Protein AF-Q8TM69-F1 (afdb_monomer)

Sequence (92 aa):
MSEKNNGSEVSGFSDAPTLRIPEAFIVLSPDQVNGDKTYPGTVGLKYGPTKEDWIRLPYTSMKKLIDFCRENSSLFNSQLQKEREKNQVTDL

Foldseek 3Di:
DDDDPPPPPPPDLVPWDWDDDPQKIWTWAQWDDDPPDIRAIWIWIQRDDDPPSIDIDGPVVVVVVVVVCVVCVVVVVVVVVVCVVVVVDPDD

Organism: Methanosarcina acetivorans (strain ATCC 35395 / DSM 2834 / JCM 12185 / C2A) (NCBI:txid188937)

Nearest PDB structures (foldseek):
  7xi1-assembly1_A  TM=3.670E-01  e=5.758E-01  Pseudomonas aeruginosa

Secondary structure (DSSP, 8-state):
------------GGGS-EEEETTEEEEEEPPEEETTEEEPPEEEEE-SSSSS-EEEEEHHHHHHHHHHHHHTHHHHHHHHHHHHHTTSS---

Structure (mmCIF, N/CA/C/O backbone):
data_AF-Q8TM69-F1
#
_entry.id   AF-Q8TM69-F1
#
loop_
_atom_site.group_PDB
_atom_site.id
_atom_site.type_symbol
_atom_site.label_atom_id
_atom_site.label_alt_id
_atom_site.label_comp_id
_atom_site.label_asym_id
_atom_site.label_entity_id
_atom_site.label_seq_id
_atom_site.pdbx_PDB_ins_code
_atom_site.Cartn_x
_atom_site.Cartn_y
_atom_site.Cartn_z
_atom_site.occupancy
_atom_site.B_iso_or_equiv
_atom_site.auth_seq_id
_atom_site.auth_comp_id
_atom_site.auth_asym_id
_atom_site.auth_atom_id
_atom_site.pdbx_PDB_model_num
ATOM 1 N N . MET A 1 1 ? 13.492 37.972 -32.655 1.00 40.91 1 MET A N 1
ATOM 2 C CA . MET A 1 1 ? 14.255 36.712 -32.568 1.00 40.91 1 MET A CA 1
ATOM 3 C C . MET A 1 1 ? 13.685 35.982 -31.368 1.00 40.91 1 MET A C 1
ATOM 5 O O . MET A 1 1 ? 13.897 36.424 -30.251 1.00 40.91 1 MET A O 1
ATOM 9 N N . SER A 1 2 ? 12.783 35.032 -31.611 1.00 35.44 2 SER A N 1
ATOM 10 C CA . SER A 1 2 ? 11.996 34.387 -30.557 1.00 35.44 2 SER A CA 1
ATOM 11 C C . SER A 1 2 ? 12.788 33.223 -29.977 1.00 35.44 2 SER A C 1
ATOM 13 O O . SER A 1 2 ? 13.019 32.234 -30.673 1.00 35.44 2 SER A O 1
ATOM 15 N N . GLU A 1 3 ? 13.207 33.344 -28.723 1.00 39.19 3 GLU A N 1
ATOM 16 C CA . GLU A 1 3 ? 13.784 32.236 -27.968 1.00 39.19 3 GLU A CA 1
ATOM 17 C C . GLU A 1 3 ? 12.659 31.270 -27.584 1.00 39.19 3 GLU A C 1
ATOM 19 O O . GLU A 1 3 ? 11.744 31.595 -26.825 1.00 39.19 3 GLU A O 1
ATOM 24 N N . LYS A 1 4 ? 12.690 30.076 -28.182 1.00 37.19 4 LYS A N 1
ATOM 25 C CA . LYS A 1 4 ? 11.832 28.960 -27.795 1.00 37.19 4 LYS A CA 1
ATOM 26 C C . LYS A 1 4 ? 12.302 28.452 -26.433 1.00 37.19 4 LYS A C 1
ATOM 28 O O . LYS A 1 4 ? 13.323 27.776 -26.343 1.00 37.19 4 LYS A O 1
ATOM 33 N N . ASN A 1 5 ? 11.522 28.745 -25.397 1.00 37.28 5 ASN A N 1
ATOM 34 C CA . ASN A 1 5 ? 11.534 27.989 -24.150 1.00 37.28 5 ASN A CA 1
ATOM 35 C C . ASN A 1 5 ? 11.141 26.536 -24.462 1.00 37.28 5 ASN A C 1
ATOM 37 O O . ASN A 1 5 ? 9.958 26.212 -24.546 1.00 37.28 5 ASN A O 1
ATOM 41 N N . ASN A 1 6 ? 12.132 25.660 -24.636 1.00 38.28 6 ASN A N 1
ATOM 42 C CA . ASN A 1 6 ? 11.940 24.217 -24.519 1.00 38.28 6 ASN A CA 1
ATOM 43 C C . ASN A 1 6 ? 11.752 23.899 -23.031 1.00 38.28 6 ASN A C 1
ATOM 45 O O . ASN A 1 6 ? 12.672 23.460 -22.343 1.00 38.28 6 ASN A O 1
ATOM 49 N N . GLY A 1 7 ? 10.545 24.156 -22.528 1.00 35.22 7 GLY A N 1
ATOM 50 C CA . GLY A 1 7 ? 10.062 23.453 -21.353 1.00 35.22 7 GLY A CA 1
ATOM 51 C C . GLY A 1 7 ? 10.008 21.984 -21.734 1.00 35.22 7 GLY A C 1
ATOM 52 O O . GLY A 1 7 ? 9.190 21.598 -22.562 1.00 35.22 7 GLY A O 1
ATOM 53 N N . SER A 1 8 ? 10.928 21.190 -21.194 1.00 38.59 8 SER A N 1
ATOM 54 C CA . SER A 1 8 ? 10.856 19.737 -21.225 1.00 38.59 8 SER A CA 1
ATOM 55 C C . SER A 1 8 ? 9.481 19.336 -20.710 1.00 38.59 8 SER A C 1
ATOM 57 O O . SER A 1 8 ? 9.207 19.474 -19.515 1.00 38.59 8 SER A O 1
ATOM 59 N N . GLU A 1 9 ? 8.616 18.917 -21.632 1.00 39.62 9 GLU A N 1
ATOM 60 C CA . GLU A 1 9 ? 7.341 18.284 -21.345 1.00 39.62 9 GLU A CA 1
ATOM 61 C C . GLU A 1 9 ? 7.620 17.152 -20.362 1.00 39.62 9 GLU A C 1
ATOM 63 O O . GLU A 1 9 ? 8.229 16.136 -20.695 1.00 39.62 9 GLU A O 1
ATOM 68 N N . VAL A 1 10 ? 7.239 17.370 -19.106 1.00 42.97 10 VAL A N 1
ATOM 69 C CA . VAL A 1 10 ? 7.186 16.321 -18.099 1.00 42.97 10 VAL A CA 1
ATOM 70 C C . VAL A 1 10 ? 6.120 15.371 -18.619 1.00 42.97 10 VAL A C 1
ATOM 72 O O . VAL A 1 10 ? 4.935 15.665 -18.472 1.00 42.97 10 VAL A O 1
ATOM 75 N N . SER A 1 11 ? 6.541 14.313 -19.323 1.00 41.72 11 SER A N 1
ATOM 76 C CA . SER A 1 11 ? 5.655 13.299 -19.891 1.00 41.72 11 SER A CA 1
ATOM 77 C C . SER A 1 11 ? 4.763 12.812 -18.763 1.00 41.72 11 SER A C 1
ATOM 79 O O . SER A 1 11 ? 5.218 12.158 -17.819 1.00 41.7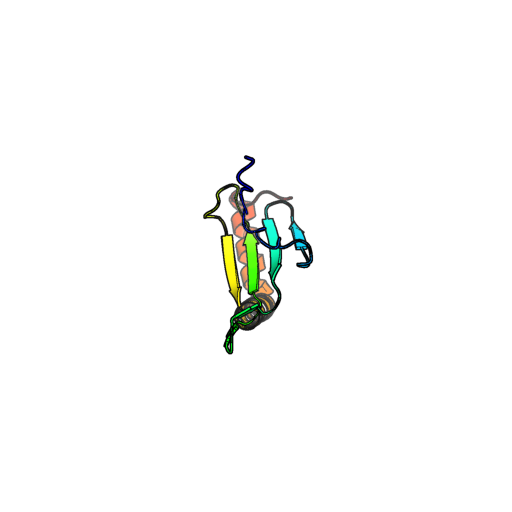2 11 SER A O 1
ATOM 81 N N . GLY A 1 12 ? 3.524 13.289 -18.806 1.00 43.00 12 GLY A N 1
ATOM 82 C CA . GLY A 1 12 ? 2.600 13.180 -17.706 1.00 43.00 12 GLY A CA 1
ATOM 83 C C . GLY A 1 12 ? 2.373 11.722 -17.363 1.00 43.00 12 GLY A C 1
ATOM 84 O O . GLY A 1 12 ? 2.429 10.836 -18.211 1.00 43.00 12 GLY A O 1
ATOM 85 N N . PHE A 1 13 ? 2.008 11.490 -16.112 1.00 50.78 13 PHE A N 1
ATOM 86 C CA . PHE A 1 13 ? 1.356 10.269 -15.653 1.00 50.78 13 PHE A CA 1
ATOM 87 C C . PHE A 1 13 ? 0.006 10.002 -16.378 1.00 50.78 13 PHE A C 1
ATOM 89 O O . PHE A 1 13 ? -0.862 9.362 -15.796 1.00 50.78 13 PHE A O 1
ATOM 96 N N . SER A 1 14 ? -0.222 10.525 -17.594 1.00 53.78 14 SER A N 1
ATOM 97 C CA . SER A 1 14 ? -1.531 10.605 -18.258 1.00 53.78 14 SER A CA 1
ATOM 98 C C . SER A 1 14 ? -2.132 9.244 -18.583 1.00 53.78 14 SER A C 1
ATOM 100 O O . SER A 1 14 ? -3.351 9.132 -18.608 1.00 53.78 14 SER A O 1
ATOM 102 N N . ASP A 1 15 ? -1.294 8.217 -18.744 1.00 64.00 15 ASP A N 1
ATOM 103 C CA . ASP A 1 15 ? -1.737 6.863 -19.101 1.00 64.00 15 ASP A CA 1
ATOM 104 C C . ASP A 1 15 ? -1.620 5.873 -17.929 1.00 64.00 15 ASP A C 1
ATOM 106 O O . ASP A 1 15 ? -1.888 4.680 -18.075 1.00 64.00 15 ASP A O 1
ATOM 110 N N . ALA A 1 16 ? -1.213 6.348 -16.748 1.00 73.12 16 ALA A N 1
ATOM 111 C CA . ALA A 1 16 ? -1.136 5.515 -15.557 1.00 73.12 16 ALA A CA 1
ATOM 112 C C . ALA A 1 16 ? -2.559 5.212 -15.060 1.00 73.12 16 ALA A C 1
ATOM 114 O O . ALA A 1 16 ? -3.315 6.150 -14.797 1.00 73.12 16 ALA A O 1
ATOM 115 N N . PRO A 1 17 ? -2.953 3.938 -14.878 1.00 83.44 17 PRO A N 1
ATOM 116 C CA . PRO A 1 17 ? -4.240 3.626 -14.279 1.00 83.44 17 PRO A CA 1
ATOM 117 C C . PRO A 1 17 ? -4.345 4.256 -12.887 1.00 83.44 17 PRO A C 1
ATOM 119 O O . PRO A 1 17 ? -3.439 4.116 -12.057 1.00 83.44 17 PRO A O 1
ATOM 122 N N . THR A 1 18 ? -5.454 4.948 -12.629 1.00 87.75 18 THR A N 1
ATOM 123 C CA . THR A 1 18 ? -5.692 5.618 -11.348 1.00 87.75 18 THR A CA 1
ATOM 124 C C . THR A 1 18 ? -7.027 5.216 -10.741 1.00 87.75 18 THR A C 1
ATOM 126 O O . THR A 1 18 ? -7.992 4.928 -11.448 1.00 87.75 18 THR A O 1
ATOM 129 N N . LEU A 1 19 ? -7.070 5.177 -9.411 1.00 86.25 19 LEU A N 1
ATOM 130 C CA . LEU A 1 19 ? -8.266 4.884 -8.631 1.00 86.25 19 LEU A CA 1
ATOM 131 C C . LEU A 1 19 ? -8.410 5.934 -7.532 1.00 86.25 19 LEU A C 1
ATOM 133 O O . LEU A 1 19 ? -7.471 6.194 -6.781 1.00 86.25 19 LEU A O 1
ATOM 137 N N . ARG A 1 20 ? -9.601 6.522 -7.416 1.00 84.81 20 ARG A N 1
ATOM 138 C CA . ARG A 1 20 ? -9.923 7.474 -6.352 1.00 84.81 20 ARG A CA 1
ATOM 139 C C . ARG A 1 20 ? -10.781 6.802 -5.288 1.00 84.81 20 ARG A C 1
ATOM 141 O O . ARG A 1 20 ? -11.803 6.207 -5.616 1.00 84.81 20 ARG A O 1
ATOM 148 N N . ILE A 1 21 ? -10.372 6.938 -4.034 1.00 83.94 21 ILE A N 1
ATOM 149 C CA . ILE A 1 21 ? -11.172 6.609 -2.852 1.00 83.94 21 ILE A CA 1
ATOM 150 C C . ILE A 1 21 ? -11.412 7.902 -2.046 1.00 83.94 21 ILE A C 1
ATOM 152 O O . ILE A 1 21 ? -10.699 8.879 -2.279 1.00 83.94 21 ILE A O 1
ATOM 156 N N . PRO A 1 22 ? -12.414 7.963 -1.148 1.00 78.62 22 PRO A N 1
ATOM 157 C CA . PRO A 1 22 ? -12.863 9.217 -0.527 1.00 78.62 22 PRO A CA 1
ATOM 158 C C . PRO A 1 22 ? -11.753 10.097 0.069 1.00 78.62 22 PRO A C 1
ATOM 160 O O . PRO A 1 22 ? -11.792 11.312 -0.099 1.00 78.62 22 PRO A O 1
ATOM 163 N N . GLU A 1 23 ? -10.717 9.491 0.656 1.00 80.62 23 GLU A N 1
ATOM 164 C CA . GLU A 1 23 ? -9.598 10.215 1.281 1.00 80.62 23 GLU A CA 1
ATOM 165 C C . GLU A 1 23 ? -8.239 9.955 0.624 1.00 80.62 23 GLU A C 1
ATOM 167 O O . GLU A 1 23 ? -7.212 10.441 1.095 1.00 80.62 23 GLU A O 1
ATOM 172 N N . ALA A 1 24 ? -8.195 9.193 -0.471 1.00 86.31 24 ALA A N 1
ATOM 173 C CA . ALA A 1 24 ? -6.925 8.894 -1.110 1.00 86.31 24 ALA A CA 1
ATOM 174 C C . ALA A 1 24 ? -7.015 8.700 -2.621 1.00 86.31 24 ALA A C 1
ATOM 176 O O . ALA A 1 24 ? -8.056 8.407 -3.210 1.00 86.31 24 ALA A O 1
ATOM 177 N N . PHE A 1 25 ? -5.869 8.846 -3.265 1.00 88.50 25 PHE A N 1
ATOM 178 C CA . PHE A 1 25 ? -5.708 8.643 -4.692 1.00 88.50 25 PHE A CA 1
ATOM 179 C C . PHE A 1 25 ? -4.596 7.634 -4.945 1.00 88.50 25 PHE A C 1
ATOM 181 O O . PHE A 1 25 ? -3.474 7.803 -4.472 1.00 88.50 25 PHE A O 1
ATOM 188 N N . ILE A 1 26 ? 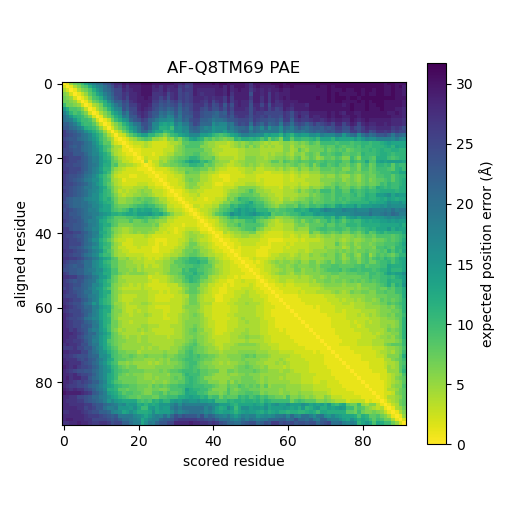-4.924 6.576 -5.680 1.00 89.75 26 ILE A N 1
ATOM 189 C CA . ILE A 1 26 ? -4.019 5.482 -6.012 1.00 89.75 26 ILE A CA 1
ATOM 190 C C . ILE A 1 26 ? -3.606 5.616 -7.477 1.00 89.75 26 ILE A C 1
ATOM 192 O O . ILE A 1 26 ? -4.458 5.780 -8.350 1.00 89.75 26 ILE A O 1
ATOM 196 N N . VAL A 1 27 ? -2.306 5.508 -7.748 1.00 90.88 27 VAL A N 1
ATOM 197 C CA . VAL A 1 27 ? -1.714 5.582 -9.092 1.00 90.88 27 VAL A CA 1
ATOM 198 C C . VAL A 1 27 ? -0.830 4.369 -9.337 1.00 90.88 27 VAL A C 1
ATOM 200 O O . VAL A 1 27 ? 0.064 4.084 -8.541 1.00 90.88 27 VAL A O 1
ATOM 203 N N . LEU A 1 28 ? -1.038 3.688 -10.461 1.00 89.19 28 LEU A N 1
ATOM 204 C CA . LEU A 1 28 ? -0.214 2.570 -10.918 1.00 89.19 28 LEU A CA 1
ATOM 205 C C . LEU A 1 28 ? 0.766 3.080 -11.980 1.00 89.19 28 LEU A C 1
ATOM 207 O O . LEU A 1 28 ? 0.396 3.318 -13.125 1.00 89.19 28 LEU A O 1
ATOM 211 N N . SER A 1 29 ? 2.020 3.301 -11.589 1.00 87.00 29 SER A N 1
ATOM 212 C CA . SER A 1 29 ? 3.063 3.783 -12.502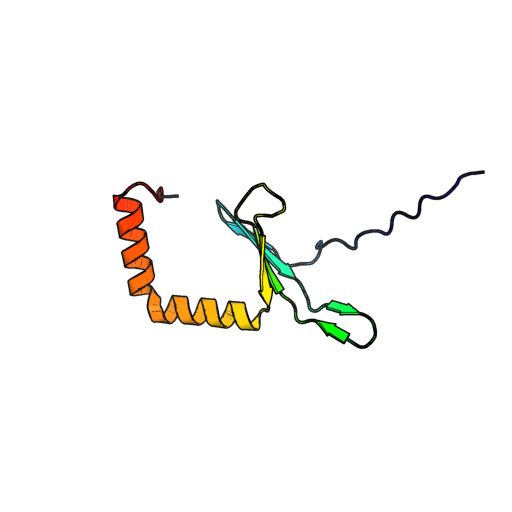 1.00 87.00 29 SER A CA 1
ATOM 213 C C . SER A 1 29 ? 3.698 2.602 -13.248 1.00 87.00 29 SER A C 1
ATOM 215 O O . SER A 1 29 ? 4.061 1.618 -12.593 1.00 87.00 29 SER A O 1
ATOM 217 N N . PRO A 1 30 ? 3.859 2.669 -14.581 1.00 86.62 30 PRO A N 1
ATOM 218 C CA . PRO A 1 30 ? 4.504 1.605 -15.344 1.00 86.62 30 PRO A CA 1
ATOM 219 C C . PRO A 1 30 ? 6.000 1.520 -15.022 1.00 86.62 30 PRO A C 1
ATOM 221 O O . PRO A 1 30 ? 6.578 2.453 -14.450 1.00 86.62 30 PRO A O 1
ATOM 224 N N . ASP A 1 31 ? 6.619 0.409 -15.421 1.00 86.31 31 ASP A N 1
ATOM 225 C CA . ASP A 1 31 ? 8.073 0.255 -15.409 1.00 86.31 31 ASP A CA 1
ATOM 226 C C . ASP A 1 31 ? 8.727 1.424 -16.161 1.00 86.31 31 ASP A C 1
ATOM 228 O O . ASP A 1 31 ? 8.236 1.875 -17.198 1.00 86.31 31 ASP A O 1
ATOM 232 N N . GLN A 1 32 ? 9.823 1.941 -15.612 1.00 82.00 32 GLN A N 1
ATOM 233 C CA . GLN A 1 32 ? 10.551 3.071 -16.184 1.00 82.00 32 GLN A CA 1
ATOM 234 C C . GLN A 1 32 ? 11.868 2.570 -16.764 1.00 82.00 32 GLN A C 1
ATOM 236 O O . GLN A 1 32 ? 12.657 1.940 -16.059 1.00 82.00 32 GLN A O 1
ATOM 241 N N . VAL A 1 33 ? 12.129 2.875 -18.032 1.00 85.62 33 VAL A N 1
ATOM 242 C CA . VAL A 1 33 ? 13.402 2.558 -18.690 1.00 85.62 33 VAL A CA 1
ATOM 243 C C . VAL A 1 33 ? 14.232 3.834 -18.778 1.00 85.62 33 VAL A C 1
ATOM 245 O O . VAL A 1 33 ? 13.765 4.843 -19.302 1.00 85.62 33 VAL A O 1
ATOM 248 N N . ASN A 1 34 ? 15.456 3.803 -18.255 1.00 81.81 34 ASN A N 1
ATOM 249 C CA . ASN A 1 34 ? 16.405 4.912 -18.345 1.00 81.81 34 ASN A CA 1
ATOM 250 C C . ASN A 1 34 ? 17.779 4.382 -18.774 1.00 81.81 34 ASN A C 1
ATOM 252 O O . ASN A 1 34 ? 18.498 3.768 -17.978 1.00 81.81 34 ASN A O 1
ATOM 256 N N . GLY A 1 35 ? 18.120 4.602 -20.047 1.00 87.62 35 GLY A N 1
ATOM 257 C CA . GLY A 1 35 ? 19.267 3.960 -20.689 1.00 87.62 35 GLY A CA 1
ATOM 258 C C . GLY A 1 35 ? 19.125 2.438 -20.636 1.00 87.62 35 GLY A C 1
ATOM 259 O O . GLY A 1 35 ? 18.075 1.903 -20.981 1.00 87.62 35 GLY A O 1
ATOM 260 N N . ASP A 1 36 ? 20.147 1.759 -20.119 1.00 89.25 36 ASP A N 1
ATOM 261 C CA . ASP A 1 36 ? 20.165 0.294 -19.985 1.00 89.25 36 ASP A CA 1
ATOM 262 C C . ASP A 1 36 ? 19.507 -0.218 -18.688 1.00 89.25 36 ASP A C 1
ATOM 264 O O . ASP A 1 36 ? 19.510 -1.419 -18.410 1.00 89.25 36 ASP A O 1
ATOM 268 N N . LYS A 1 37 ? 18.969 0.675 -17.845 1.00 82.50 37 LYS A N 1
ATOM 269 C CA . LYS A 1 37 ? 18.364 0.308 -16.556 1.00 82.50 37 LYS A CA 1
ATOM 270 C C . LYS A 1 37 ? 16.844 0.309 -16.645 1.00 82.50 37 LYS A C 1
ATOM 272 O O . LYS A 1 37 ? 16.238 1.305 -17.031 1.00 82.50 37 LYS A O 1
ATOM 277 N N . THR A 1 38 ? 16.238 -0.791 -16.202 1.00 83.31 38 THR A N 1
ATOM 278 C CA . THR A 1 38 ? 14.787 -0.904 -16.004 1.00 83.31 38 THR A CA 1
ATOM 279 C C . THR A 1 38 ? 14.471 -0.812 -14.516 1.00 83.31 38 THR A C 1
ATOM 281 O O . THR A 1 38 ? 14.998 -1.583 -13.712 1.00 83.31 38 THR A O 1
ATOM 284 N N . TYR A 1 39 ? 13.615 0.137 -14.151 1.00 81.88 39 TYR A N 1
ATOM 285 C CA . TYR A 1 39 ? 13.102 0.321 -12.801 1.00 81.88 39 TYR A CA 1
ATOM 286 C C . TYR A 1 39 ? 11.676 -0.230 -12.733 1.00 81.88 39 TYR A C 1
ATOM 288 O O . TYR A 1 39 ? 10.851 0.150 -13.568 1.00 81.88 39 TYR A O 1
ATOM 296 N N . PRO A 1 40 ? 11.364 -1.097 -11.755 1.00 82.31 40 PRO A N 1
ATOM 297 C CA . PRO A 1 40 ? 10.039 -1.683 -11.644 1.00 82.31 40 PRO A CA 1
ATOM 298 C C . PRO A 1 40 ? 8.994 -0.610 -11.349 1.00 82.31 40 PRO A C 1
ATOM 300 O O . PRO A 1 40 ? 9.240 0.343 -10.600 1.00 82.31 40 PRO A O 1
ATOM 303 N N . GLY A 1 41 ? 7.810 -0.806 -11.908 1.00 86.81 41 GLY A N 1
ATOM 304 C CA . GLY A 1 41 ? 6.652 0.031 -11.689 1.00 86.81 41 GLY A CA 1
ATOM 305 C C . GLY A 1 41 ? 6.239 0.057 -10.222 1.00 86.81 41 GLY A C 1
ATOM 306 O O . GLY A 1 41 ? 6.582 -0.808 -9.401 1.00 86.81 41 GLY A O 1
ATOM 307 N N . THR A 1 42 ? 5.517 1.114 -9.874 1.00 90.75 42 THR A N 1
ATOM 308 C CA . THR A 1 42 ? 5.214 1.443 -8.482 1.00 90.75 42 THR A CA 1
ATOM 309 C C . THR A 1 42 ? 3.742 1.754 -8.291 1.00 90.75 42 THR A C 1
ATOM 311 O O . THR A 1 42 ? 3.083 2.284 -9.182 1.00 90.75 42 THR A O 1
ATOM 314 N N . VAL A 1 43 ? 3.246 1.467 -7.091 1.00 91.50 43 VAL A N 1
ATOM 315 C CA . VAL A 1 43 ? 1.965 1.974 -6.601 1.00 91.50 43 VAL A CA 1
ATOM 316 C C . VAL A 1 43 ? 2.240 3.236 -5.800 1.00 91.50 43 VAL A C 1
ATOM 318 O O . VAL A 1 43 ? 3.035 3.210 -4.859 1.00 91.50 43 VAL A O 1
ATOM 321 N N . GLY A 1 44 ? 1.603 4.336 -6.186 1.00 91.50 44 GLY A N 1
ATOM 322 C CA . GLY A 1 44 ? 1.549 5.573 -5.417 1.00 91.50 44 GLY A CA 1
ATOM 323 C C . GLY A 1 44 ? 0.211 5.696 -4.693 1.00 91.50 44 GLY A C 1
ATOM 324 O O . GLY A 1 44 ? -0.822 5.504 -5.325 1.00 91.50 44 GLY A O 1
ATOM 325 N N . LEU A 1 45 ? 0.222 6.045 -3.409 1.00 91.75 45 LEU A N 1
ATOM 326 C CA . LEU A 1 45 ? -0.952 6.411 -2.616 1.00 91.75 45 LEU A CA 1
ATOM 327 C C . LEU A 1 45 ? -0.775 7.851 -2.122 1.00 91.75 45 LEU A C 1
ATOM 329 O O . LEU A 1 45 ? 0.111 8.108 -1.308 1.00 91.75 45 LEU A O 1
ATOM 333 N N . LYS A 1 46 ? -1.615 8.773 -2.595 1.00 91.38 46 LYS A N 1
ATOM 334 C CA . LYS A 1 46 ? -1.735 10.130 -2.051 1.00 91.38 46 LYS A CA 1
ATOM 335 C C . LYS A 1 46 ? -2.848 10.148 -1.020 1.00 91.38 46 LYS A C 1
ATOM 337 O O . LYS A 1 46 ? -3.982 9.871 -1.395 1.00 91.38 46 LYS A O 1
ATOM 342 N N . TYR A 1 47 ? -2.545 10.484 0.226 1.00 87.75 47 TYR A N 1
ATOM 343 C CA . TYR A 1 47 ? -3.518 10.466 1.332 1.00 87.75 47 TYR A CA 1
ATOM 344 C C . TYR A 1 47 ? -3.807 11.862 1.906 1.00 87.75 47 TYR A C 1
ATOM 346 O O . TYR A 1 47 ? -4.603 12.009 2.824 1.00 87.75 47 TYR A O 1
ATOM 354 N N . GLY A 1 48 ? -3.158 12.899 1.373 1.00 87.12 48 GLY A N 1
ATOM 355 C CA . GLY A 1 48 ? -3.305 14.267 1.851 1.00 87.12 48 GLY A CA 1
ATOM 356 C C . GLY A 1 48 ? -3.027 15.313 0.768 1.00 87.12 48 GLY A C 1
ATOM 357 O O . GLY A 1 48 ? -2.636 14.983 -0.363 1.00 87.12 48 GLY A O 1
ATOM 358 N N . PRO A 1 49 ? -3.276 16.596 1.071 1.00 84.38 49 PRO A N 1
ATOM 359 C CA . PRO A 1 49 ? -3.180 17.673 0.094 1.00 84.38 49 PRO A CA 1
ATOM 360 C C . PRO A 1 49 ? -1.731 18.007 -0.279 1.00 84.38 49 PRO A C 1
ATOM 362 O O . PRO A 1 49 ? -1.483 18.396 -1.427 1.00 84.38 49 PRO A O 1
ATOM 365 N N . THR A 1 50 ? -0.771 17.822 0.632 1.00 88.38 50 THR A N 1
ATOM 366 C CA . THR A 1 50 ? 0.618 18.262 0.434 1.00 88.38 50 THR A CA 1
ATOM 367 C C . THR A 1 50 ? 1.352 17.390 -0.590 1.00 88.38 50 THR A C 1
ATOM 369 O O . THR A 1 50 ? 0.868 16.328 -1.007 1.00 88.38 50 THR A O 1
ATOM 372 N N . LYS A 1 51 ? 2.502 17.861 -1.084 1.00 79.94 51 LYS A N 1
ATOM 373 C CA . LYS A 1 51 ? 3.307 17.090 -2.051 1.00 79.94 51 LYS A CA 1
ATOM 374 C C . LYS A 1 51 ? 4.018 15.919 -1.377 1.00 79.94 51 LYS A C 1
ATOM 376 O O . LYS A 1 51 ? 4.375 14.962 -2.055 1.00 79.94 51 LYS A O 1
ATOM 381 N N . GLU A 1 52 ? 4.186 16.006 -0.070 1.00 88.12 52 GLU A N 1
ATOM 382 C CA . GLU A 1 52 ? 4.860 15.054 0.795 1.00 88.12 52 GLU A CA 1
ATOM 383 C C . GLU A 1 52 ? 3.913 13.930 1.245 1.00 88.12 52 GLU A C 1
ATOM 385 O O . GLU A 1 52 ? 4.386 12.853 1.598 1.00 88.12 52 GLU A O 1
ATOM 390 N N . ASP A 1 53 ? 2.591 14.134 1.149 1.00 89.06 53 ASP A N 1
ATOM 391 C CA . ASP A 1 53 ? 1.550 13.145 1.482 1.00 89.06 53 ASP A CA 1
ATOM 392 C C . ASP A 1 53 ? 1.407 12.037 0.425 1.00 89.06 53 ASP A C 1
ATOM 394 O O . ASP A 1 53 ? 0.307 11.734 -0.054 1.00 89.06 53 ASP A O 1
ATOM 398 N N . TRP A 1 54 ? 2.531 11.452 0.019 1.00 91.12 54 TRP A N 1
ATOM 399 C CA . TRP A 1 54 ? 2.612 10.373 -0.952 1.00 91.12 54 TRP A CA 1
ATOM 400 C C . TRP A 1 54 ? 3.451 9.223 -0.419 1.00 91.12 54 TRP A C 1
ATOM 402 O O . TRP A 1 54 ? 4.609 9.386 -0.042 1.00 91.12 54 TRP A O 1
ATOM 412 N N . ILE A 1 55 ? 2.897 8.021 -0.509 1.00 91.00 55 ILE A N 1
ATOM 413 C CA . ILE A 1 55 ? 3.641 6.778 -0.329 1.00 91.00 55 ILE A CA 1
ATOM 414 C C . ILE A 1 55 ? 3.815 6.147 -1.705 1.00 91.00 55 ILE A C 1
ATOM 416 O O . ILE A 1 55 ? 2.831 5.920 -2.406 1.00 91.00 55 ILE A O 1
ATOM 420 N N . ARG A 1 56 ? 5.057 5.853 -2.102 1.00 89.62 56 ARG A N 1
ATOM 421 C CA . ARG A 1 56 ? 5.364 5.132 -3.345 1.00 89.62 56 ARG A CA 1
ATOM 422 C C . ARG A 1 56 ? 6.125 3.852 -3.031 1.00 89.62 56 ARG A C 1
ATOM 424 O O . ARG A 1 56 ? 7.161 3.892 -2.375 1.00 89.62 56 ARG A O 1
ATOM 431 N N . LEU A 1 57 ? 5.619 2.725 -3.525 1.00 91.44 57 LEU A N 1
ATOM 432 C CA . LEU A 1 57 ? 6.156 1.392 -3.249 1.00 91.44 57 LEU A CA 1
ATOM 433 C C . LEU A 1 57 ? 6.274 0.591 -4.554 1.00 91.44 57 LEU A C 1
ATOM 435 O O . LEU A 1 57 ? 5.384 0.698 -5.399 1.00 91.44 57 LEU A O 1
ATOM 439 N N . PRO A 1 58 ? 7.302 -0.256 -4.729 1.00 91.38 58 PRO A N 1
ATOM 440 C CA . PRO A 1 58 ? 7.329 -1.231 -5.819 1.00 91.38 58 PRO A CA 1
ATOM 441 C C . PRO A 1 58 ? 6.119 -2.173 -5.770 1.00 91.38 58 PRO A C 1
ATOM 443 O O . PRO A 1 58 ? 5.657 -2.529 -4.679 1.00 91.38 58 PRO A O 1
ATOM 446 N N . TYR A 1 59 ? 5.650 -2.648 -6.929 1.00 89.06 59 TYR A N 1
ATOM 447 C CA . TYR A 1 59 ? 4.521 -3.592 -6.996 1.00 89.06 59 TYR A CA 1
ATOM 448 C C . TYR A 1 59 ? 4.715 -4.843 -6.129 1.00 89.06 59 TYR A C 1
ATOM 450 O O . TYR A 1 59 ? 3.772 -5.318 -5.500 1.00 89.06 59 TYR A O 1
ATOM 458 N N . THR A 1 60 ? 5.943 -5.355 -6.041 1.00 89.00 60 THR A N 1
ATOM 459 C CA . THR A 1 60 ? 6.281 -6.527 -5.221 1.00 89.00 60 THR A CA 1
ATOM 460 C C . THR A 1 60 ? 6.054 -6.281 -3.731 1.00 89.00 60 THR A C 1
ATOM 462 O O . THR A 1 60 ? 5.512 -7.143 -3.040 1.00 89.00 60 THR A O 1
ATOM 465 N N . SER A 1 61 ? 6.422 -5.100 -3.234 1.00 92.25 61 SER A N 1
ATOM 466 C CA . SER A 1 61 ? 6.174 -4.700 -1.848 1.00 92.25 61 SER A CA 1
ATOM 467 C C . SER A 1 61 ? 4.687 -4.472 -1.595 1.00 92.25 61 SER A C 1
ATOM 469 O O . SER A 1 61 ? 4.173 -4.929 -0.576 1.00 92.25 61 SER A O 1
ATOM 471 N N . MET A 1 62 ? 3.975 -3.841 -2.538 1.00 90.50 62 MET A N 1
ATOM 472 C CA . MET A 1 62 ? 2.529 -3.644 -2.408 1.00 90.50 62 MET A CA 1
ATOM 473 C C . MET A 1 62 ? 1.778 -4.979 -2.363 1.00 90.50 62 MET A C 1
ATOM 475 O O . MET A 1 62 ? 0.882 -5.153 -1.541 1.00 90.50 62 MET A O 1
ATOM 479 N N . LYS A 1 63 ? 2.173 -5.953 -3.191 1.00 90.31 63 LYS A N 1
ATOM 480 C CA . LYS A 1 63 ? 1.597 -7.301 -3.160 1.00 90.31 63 LYS A CA 1
ATOM 481 C C . LYS A 1 63 ? 1.754 -7.950 -1.784 1.00 90.31 63 LYS A C 1
ATOM 483 O O . LYS A 1 63 ? 0.772 -8.447 -1.247 1.00 90.31 63 LYS A O 1
ATOM 488 N N . LYS A 1 64 ? 2.951 -7.885 -1.191 1.00 93.94 64 LYS A N 1
ATOM 489 C CA . LYS A 1 64 ? 3.196 -8.410 0.163 1.00 93.94 64 LYS A CA 1
ATOM 490 C C . LYS A 1 64 ? 2.310 -7.736 1.210 1.00 93.94 64 LYS A C 1
ATOM 492 O O . LYS A 1 64 ? 1.798 -8.416 2.088 1.00 93.94 64 LYS A O 1
ATOM 497 N N . LEU A 1 65 ? 2.113 -6.422 1.104 1.00 91.69 65 LEU A N 1
ATOM 498 C 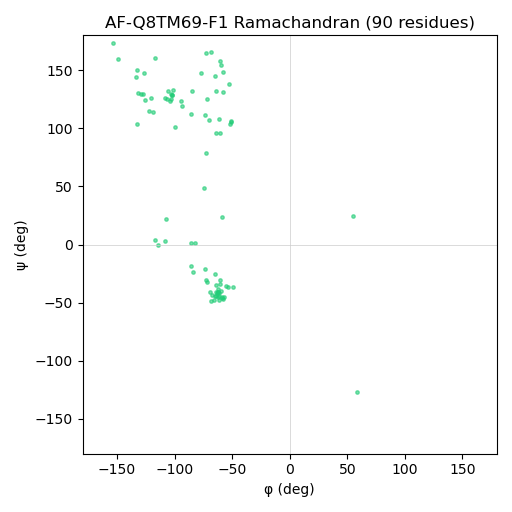CA . LEU A 1 65 ? 1.241 -5.679 2.012 1.00 91.69 65 LEU A CA 1
ATOM 499 C C . LEU A 1 65 ? -0.225 -6.111 1.867 1.00 91.69 65 LEU A C 1
ATOM 501 O O . LEU A 1 65 ? -0.892 -6.343 2.869 1.00 91.69 65 LEU A O 1
ATOM 505 N N . ILE A 1 66 ? -0.715 -6.276 0.636 1.00 90.25 66 ILE A N 1
ATOM 506 C CA . ILE A 1 66 ? -2.078 -6.766 0.375 1.00 90.25 66 ILE A CA 1
ATOM 507 C C . ILE A 1 66 ? -2.265 -8.178 0.933 1.00 90.25 66 ILE A C 1
ATOM 509 O O . ILE A 1 66 ? -3.266 -8.440 1.600 1.00 90.25 66 ILE A O 1
ATOM 513 N N . ASP A 1 67 ? -1.317 -9.075 0.662 1.00 94.50 67 ASP A N 1
ATOM 514 C CA . ASP A 1 67 ? -1.372 -10.462 1.123 1.00 94.50 67 ASP A CA 1
ATOM 515 C C . ASP A 1 67 ? -1.370 -10.506 2.668 1.00 94.50 67 ASP A C 1
ATOM 517 O O . ASP A 1 67 ? -2.260 -11.113 3.264 1.00 94.50 67 ASP A O 1
ATOM 521 N N . PHE A 1 68 ? -0.503 -9.722 3.322 1.00 94.69 68 PHE A N 1
ATOM 522 C CA . PHE A 1 68 ? -0.484 -9.571 4.782 1.00 94.69 68 PHE A CA 1
ATOM 523 C C . PHE A 1 68 ? -1.814 -9.055 5.355 1.00 94.69 68 PHE A C 1
ATOM 525 O O . PHE A 1 68 ? -2.328 -9.611 6.329 1.00 94.69 68 PHE A O 1
ATOM 532 N N . CYS A 1 69 ? -2.401 -8.013 4.756 1.00 92.75 69 CYS A N 1
ATOM 533 C CA . CYS A 1 69 ? -3.690 -7.470 5.193 1.00 92.75 69 CYS A CA 1
ATOM 534 C C . CYS A 1 69 ? -4.834 -8.479 5.030 1.00 92.75 69 CYS A C 1
ATOM 536 O O . CYS A 1 69 ? -5.745 -8.508 5.856 1.00 92.75 69 CYS A O 1
ATOM 538 N N . ARG A 1 70 ? -4.800 -9.318 3.987 1.00 93.62 70 ARG A N 1
ATOM 539 C CA . ARG A 1 70 ? -5.798 -10.378 3.774 1.00 93.62 70 ARG A CA 1
ATOM 540 C C . ARG A 1 70 ? -5.687 -11.472 4.829 1.00 93.62 70 ARG A C 1
ATOM 542 O O . ARG A 1 70 ? -6.698 -11.822 5.441 1.00 93.62 70 ARG A O 1
ATOM 549 N N . GLU A 1 71 ? -4.473 -11.957 5.070 1.00 97.50 71 GLU A N 1
ATOM 550 C CA . GLU A 1 71 ? -4.178 -12.988 6.074 1.00 97.50 71 GLU A CA 1
ATOM 551 C C . GLU A 1 71 ? -4.553 -12.538 7.492 1.00 97.50 71 GLU A C 1
ATOM 553 O O . GLU A 1 71 ? -5.038 -13.335 8.290 1.00 97.50 71 GLU A O 1
ATOM 558 N N . ASN A 1 72 ? -4.399 -11.244 7.786 1.00 97.06 72 ASN A N 1
ATOM 559 C CA . ASN A 1 72 ? -4.650 -10.659 9.106 1.00 97.06 72 ASN A CA 1
ATOM 560 C C . ASN A 1 72 ? -5.925 -9.801 9.152 1.00 97.06 72 ASN A C 1
ATOM 562 O O . ASN A 1 72 ? -6.071 -8.938 10.019 1.00 97.06 72 ASN A O 1
ATOM 566 N N . SER A 1 73 ? -6.860 -10.015 8.223 1.00 94.25 73 SER A N 1
ATOM 567 C CA . SER A 1 73 ? -8.052 -9.170 8.054 1.00 94.25 73 SER A CA 1
ATOM 568 C C . SER A 1 73 ? -8.898 -9.032 9.325 1.00 94.25 73 SER A C 1
ATOM 570 O O . SER A 1 73 ? -9.399 -7.947 9.613 1.00 94.25 73 SER A O 1
ATOM 572 N N . SER A 1 74 ? -9.006 -10.087 10.136 1.00 94.25 74 SER A N 1
ATOM 573 C CA . SER A 1 74 ? -9.718 -10.055 11.422 1.00 94.25 74 SER A CA 1
ATOM 574 C C . SER A 1 74 ? -9.109 -9.060 12.416 1.00 94.25 74 SER A C 1
ATOM 576 O O . SER A 1 74 ? -9.843 -8.317 13.069 1.00 94.25 74 SER A O 1
ATOM 578 N N . LEU A 1 75 ? -7.777 -9.001 12.497 1.00 94.44 75 LEU A N 1
ATOM 579 C CA . LEU A 1 75 ? -7.052 -8.071 13.360 1.00 94.44 75 LEU A CA 1
ATOM 580 C C . LEU A 1 75 ? -7.267 -6.626 12.903 1.00 94.44 75 LEU A C 1
ATOM 582 O O . LEU A 1 75 ? -7.616 -5.771 13.717 1.00 94.44 75 LEU A O 1
ATOM 586 N N . PHE A 1 76 ? -7.108 -6.367 11.603 1.00 91.50 76 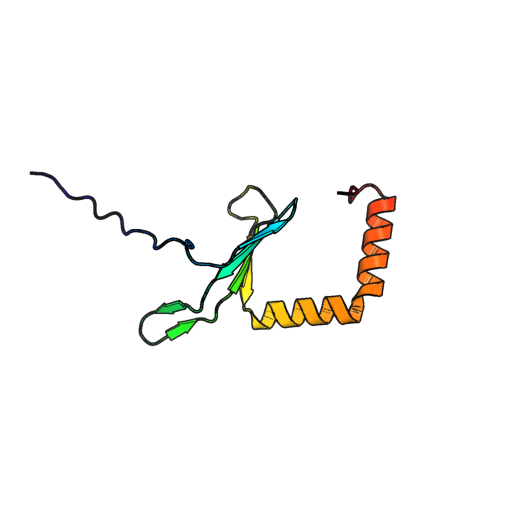PHE A N 1
ATOM 587 C CA . PHE A 1 76 ? -7.323 -5.036 11.033 1.00 91.50 76 PHE A CA 1
ATOM 588 C C . PHE A 1 76 ? -8.762 -4.557 11.232 1.00 91.50 76 PHE A C 1
ATOM 590 O O . PHE A 1 76 ? -8.970 -3.429 11.673 1.00 91.50 76 PHE A O 1
ATOM 597 N N . ASN A 1 77 ? -9.748 -5.423 10.993 1.00 90.62 77 ASN A N 1
ATOM 598 C CA . ASN A 1 77 ? -11.156 -5.090 11.201 1.00 90.62 77 ASN A CA 1
ATOM 599 C C . ASN A 1 77 ? -11.465 -4.810 12.677 1.00 90.62 77 ASN A C 1
ATOM 601 O O . ASN A 1 77 ? -12.176 -3.855 12.979 1.00 90.62 77 ASN A O 1
ATOM 605 N N . SER A 1 78 ? -10.901 -5.590 13.606 1.00 94.44 78 SER A N 1
ATOM 606 C CA . SER A 1 78 ? -11.056 -5.328 15.043 1.00 94.44 78 SER A CA 1
ATOM 607 C C . SER A 1 78 ? -10.453 -3.982 15.445 1.00 94.44 78 SER A C 1
ATOM 609 O O . SER A 1 78 ? -11.056 -3.250 16.229 1.00 94.44 78 SER A O 1
ATOM 611 N N . GLN A 1 79 ? -9.283 -3.633 14.905 1.00 91.38 79 GLN A N 1
ATOM 612 C CA . GLN A 1 79 ? -8.665 -2.342 15.189 1.00 91.38 79 GLN A CA 1
ATOM 613 C C . GLN A 1 79 ? -9.477 -1.187 14.597 1.00 91.38 79 GLN A C 1
ATOM 615 O O . GLN A 1 79 ? -9.718 -0.208 15.296 1.00 91.38 79 GLN A O 1
ATOM 620 N N . LEU A 1 80 ? -9.949 -1.315 13.354 1.00 87.56 80 LEU A N 1
ATOM 621 C CA . LEU A 1 80 ? -10.806 -0.316 12.712 1.00 87.56 80 LEU A CA 1
ATOM 622 C C . LEU A 1 80 ? -12.071 -0.062 13.541 1.00 87.56 80 LEU A C 1
ATOM 624 O O . LEU A 1 80 ? -12.429 1.086 13.786 1.00 87.56 80 LEU A O 1
ATOM 628 N N . GLN A 1 81 ? -12.708 -1.134 14.017 1.00 88.88 81 GLN A N 1
ATOM 629 C CA . GLN A 1 81 ? -13.887 -1.049 14.873 1.00 88.88 81 GLN A CA 1
ATOM 630 C C . GLN A 1 81 ? -13.594 -0.268 16.163 1.00 88.88 81 GLN A C 1
ATOM 632 O O . GLN A 1 81 ? -14.342 0.641 16.512 1.00 88.88 81 GLN A O 1
ATOM 637 N N . LYS A 1 82 ? -12.467 -0.549 16.829 1.00 90.75 82 LYS A N 1
ATOM 638 C CA . LYS A 1 82 ? -12.048 0.197 18.028 1.00 90.75 82 LYS A CA 1
ATOM 639 C C . LYS A 1 82 ? -11.797 1.676 17.743 1.00 90.75 82 LYS A C 1
ATOM 641 O O . LYS A 1 82 ? -12.109 2.513 18.582 1.00 90.75 82 LYS A O 1
ATOM 646 N N . GLU A 1 83 ? -11.214 2.016 16.596 1.00 87.50 83 GLU A N 1
ATOM 647 C CA . GLU A 1 83 ? -10.976 3.422 16.243 1.00 87.50 83 GLU A CA 1
ATOM 648 C C . GLU A 1 83 ? -12.269 4.167 15.885 1.00 87.50 83 GLU A C 1
ATOM 650 O O . GLU A 1 83 ? -12.409 5.344 16.227 1.00 87.50 83 GLU A O 1
ATOM 655 N N . ARG A 1 84 ? -13.254 3.479 15.294 1.00 84.50 84 ARG A N 1
ATOM 656 C CA . ARG A 1 84 ? -14.614 4.012 15.103 1.00 84.50 84 ARG A CA 1
ATOM 657 C C . ARG A 1 84 ? -15.316 4.273 16.429 1.00 84.50 84 ARG A C 1
ATOM 659 O O . ARG A 1 84 ? -15.870 5.346 16.624 1.00 84.50 84 ARG A O 1
ATOM 666 N N . GLU A 1 85 ? -15.224 3.340 17.374 1.00 88.62 85 GLU A N 1
ATOM 667 C CA . GLU A 1 85 ? -15.772 3.511 18.729 1.00 88.62 85 GLU A CA 1
ATOM 668 C C . GLU A 1 85 ? -15.145 4.704 19.469 1.00 88.62 85 GLU A C 1
ATOM 670 O O . GLU A 1 85 ? -15.808 5.363 20.269 1.00 88.62 85 GLU A O 1
ATOM 675 N N . LYS A 1 86 ? -13.882 5.028 19.170 1.00 86.75 86 LYS A N 1
ATOM 676 C CA . LYS A 1 86 ? -13.192 6.225 19.677 1.00 86.75 86 LYS A CA 1
ATOM 677 C C . LYS A 1 86 ? -13.494 7.503 18.880 1.00 86.75 86 LYS A C 1
ATOM 679 O O . LYS A 1 86 ? -12.922 8.543 19.202 1.00 86.75 86 LYS A O 1
ATOM 684 N N . ASN A 1 87 ? -14.344 7.444 17.852 1.00 77.38 87 ASN A N 1
ATOM 685 C CA . ASN A 1 87 ? -14.611 8.523 16.891 1.00 77.38 87 ASN A CA 1
ATOM 686 C C . ASN A 1 87 ? -13.354 9.067 16.178 1.00 77.38 87 ASN A C 1
ATOM 688 O O . ASN A 1 87 ? -13.341 10.217 15.744 1.00 77.38 87 ASN A O 1
ATOM 692 N N . GLN A 1 88 ? -12.284 8.271 16.067 1.00 69.56 88 GLN A N 1
ATOM 693 C CA . GLN A 1 88 ? -11.076 8.656 15.318 1.00 69.56 88 GLN A CA 1
ATOM 694 C C . GLN A 1 88 ? -11.200 8.360 13.824 1.00 69.56 88 GLN A C 1
ATOM 696 O O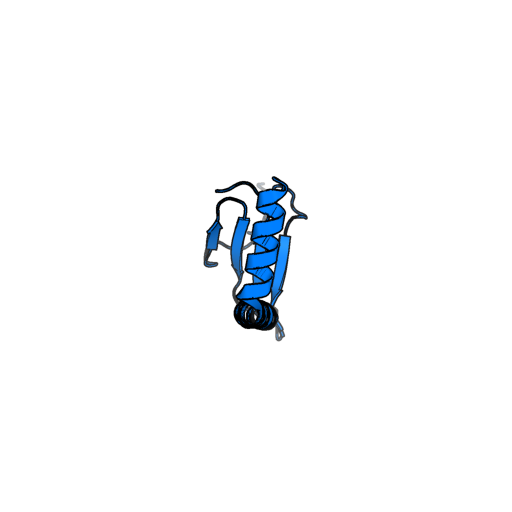 . GLN A 1 88 ? -10.524 8.979 13.008 1.00 69.56 88 GLN A O 1
ATOM 701 N N . VAL A 1 89 ? -12.075 7.420 13.473 1.00 65.69 89 VAL A N 1
ATOM 702 C CA . VAL A 1 89 ? -12.434 7.090 12.097 1.00 65.69 89 VAL A CA 1
ATOM 703 C C . VAL A 1 89 ? -13.938 7.278 11.984 1.00 65.69 89 VAL A C 1
ATOM 705 O O . VAL A 1 89 ? -14.695 6.576 12.652 1.00 65.69 89 VAL A O 1
ATOM 708 N N . THR A 1 90 ? -14.376 8.240 11.179 1.00 58.97 90 THR A N 1
ATOM 709 C CA . THR A 1 90 ? -15.800 8.429 10.887 1.00 58.97 90 THR A CA 1
ATOM 710 C C . THR A 1 90 ? -16.270 7.382 9.882 1.00 58.97 90 THR A C 1
ATOM 712 O O . THR A 1 90 ? -15.499 6.950 9.021 1.00 58.97 90 THR A O 1
ATOM 715 N N . ASP A 1 91 ? -17.530 6.960 9.984 1.00 57.03 91 ASP A N 1
ATOM 716 C CA . ASP A 1 91 ? -18.148 6.200 8.899 1.00 57.03 91 ASP A CA 1
ATOM 717 C C . ASP A 1 91 ? -18.238 7.097 7.653 1.00 57.03 91 ASP A C 1
ATOM 719 O O . ASP A 1 91 ? -18.596 8.273 7.750 1.00 57.03 91 ASP A O 1
ATOM 723 N N . LEU A 1 92 ? -17.814 6.534 6.517 1.00 50.56 92 LEU A N 1
ATOM 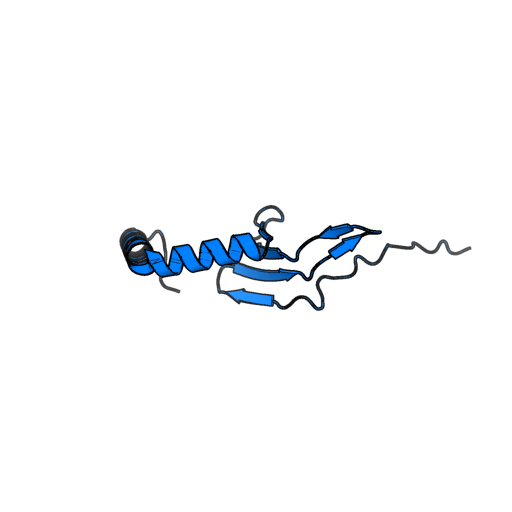724 C CA . LEU A 1 92 ? -17.840 7.148 5.187 1.00 50.56 92 LEU A CA 1
ATOM 725 C C . LEU A 1 92 ? -19.271 7.401 4.707 1.00 50.56 92 LEU A C 1
ATOM 727 O O . LEU A 1 92 ? -20.086 6.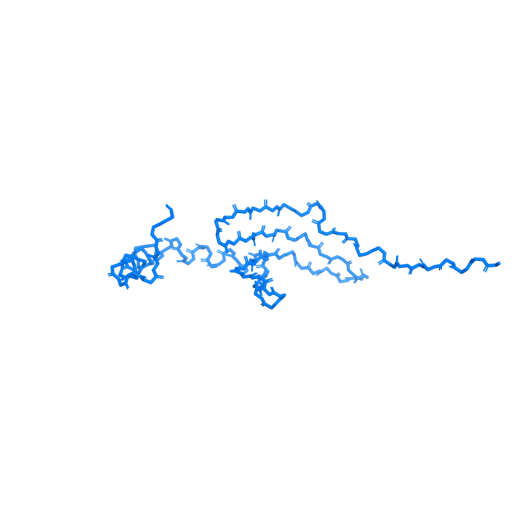455 4.813 1.00 50.56 92 LEU A O 1
#

Solvent-accessible surface area (backbone atoms only — not comparable to full-atom values): 5644 Å² total; per-residue (Å²): 136,84,81,79,82,80,71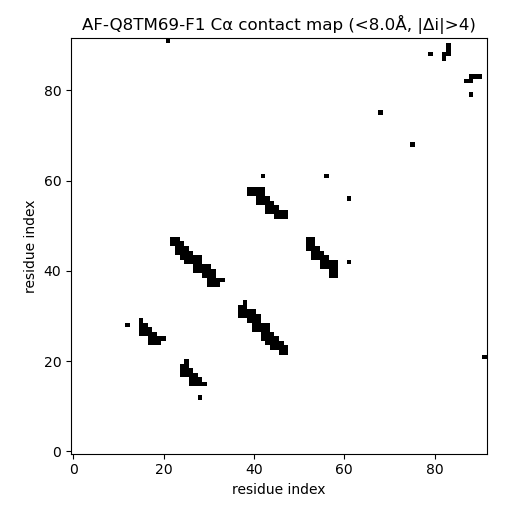,76,76,72,80,64,76,81,83,39,58,69,49,79,53,102,68,35,40,38,37,44,44,68,65,46,76,59,88,96,43,77,42,80,26,28,41,34,42,33,62,52,92,57,90,78,37,56,49,75,40,44,51,71,59,49,49,52,51,52,52,50,49,62,79,42,39,69,59,54,51,54,50,52,51,54,35,37,77,68,66,76,43,74,89,129

Mean predicted aligned error: 10.75 Å

Radius of gyration: 18.93 Å; Cα contacts (8 Å, |Δi|>4): 94; chains: 1; bounding box: 38×50×52 Å

pLDDT: mean 79.37, std 18.24, range [35.22, 97.5]